Protein AF-A0A972NGD6-F1 (afdb_monomer)

Nearest PDB structures (foldseek):
  5b04-assembly1_C  TM=5.091E-01  e=9.092E-01  Schizosaccharomyces pombe 972h-
  4aln-assembly2_G  TM=6.117E-01  e=2.503E+00  Staphylococcus aureus
  1rkx-assembly1_B  TM=3.663E-01  e=2.340E+00  Yersinia pseudotuberculosis
  6v38-assembly1_A  TM=4.673E-01  e=6.021E+00  Homo sapiens
  6v22-assembly1_A  TM=4.278E-01  e=7.373E+00  Homo sapiens

Sequence (65 aa):
MPETLLLIPHYADPEGLKRTLSSVKEDEPPFVLVVDDGSPECPSEEELKEAFPHLQLKLLRLPEN

Solvent-accessible surface area (backbone atoms only — not comparable to full-atom values): 3996 Å² total; per-residue (Å²): 126,62,94,43,76,46,76,41,84,41,65,70,43,61,67,60,51,51,55,56,58,71,69,61,56,78,93,75,43,41,34,33,39,38,38,31,70,55,38,95,60,67,82,53,60,66,59,51,41,71,76,38,72,79,48,54,74,46,67,45,73,48,75,79,130

Radius of gyration: 11.47 Å; Cα contacts (8 Å, |Δi|>4): 98; chains: 1; bounding box: 24×20×28 Å

Mean predicted aligned error: 3.41 Å

Structure (mmCIF, N/CA/C/O backbone):
data_AF-A0A972NGD6-F1
#
_entry.id   AF-A0A972NGD6-F1
#
loop_
_atom_site.group_PDB
_atom_site.id
_atom_site.type_symbol
_atom_site.label_atom_id
_atom_site.label_alt_id
_atom_site.label_comp_id
_atom_site.label_asym_id
_atom_site.label_entity_id
_atom_site.label_seq_id
_atom_site.pdbx_PDB_ins_code
_atom_site.Cartn_x
_atom_site.Cartn_y
_atom_site.Cartn_z
_atom_site.occupancy
_atom_site.B_iso_or_equiv
_atom_site.auth_seq_id
_atom_site.auth_comp_id
_atom_site.auth_asym_id
_atom_site.auth_atom_id
_atom_site.pdbx_PDB_model_num
ATOM 1 N N . MET A 1 1 ? -8.469 -10.194 14.891 1.00 63.16 1 MET A N 1
ATOM 2 C CA . MET A 1 1 ? -7.775 -10.092 13.588 1.00 63.16 1 MET A CA 1
ATOM 3 C C . MET A 1 1 ? -8.751 -9.438 12.628 1.00 63.16 1 MET A C 1
ATOM 5 O O . MET A 1 1 ? -9.936 -9.685 12.826 1.00 63.16 1 MET A O 1
ATOM 9 N N . PRO A 1 2 ? -8.311 -8.602 11.673 1.00 78.19 2 PRO A N 1
ATOM 10 C CA . PRO A 1 2 ? -9.223 -8.001 10.701 1.00 78.19 2 PRO A CA 1
ATOM 11 C C . PRO A 1 2 ? -9.989 -9.096 9.953 1.00 78.19 2 PRO A C 1
ATOM 13 O O . PRO A 1 2 ? -9.381 -10.080 9.534 1.00 78.19 2 PRO A O 1
ATOM 16 N N . GLU A 1 3 ? -11.305 -8.946 9.798 1.00 87.38 3 GLU A N 1
ATOM 17 C CA . GLU A 1 3 ? -12.135 -9.927 9.078 1.00 87.38 3 GLU A CA 1
ATOM 18 C C . GLU A 1 3 ? -12.027 -9.776 7.553 1.00 87.38 3 GLU A C 1
ATOM 20 O O . GLU A 1 3 ? -12.397 -10.675 6.801 1.00 87.38 3 GLU A O 1
ATOM 25 N N . THR A 1 4 ? -11.482 -8.644 7.094 1.00 92.44 4 THR A N 1
ATOM 26 C CA . THR A 1 4 ? -11.363 -8.286 5.679 1.00 92.44 4 THR A CA 1
ATOM 27 C C . THR A 1 4 ? -9.911 -7.996 5.300 1.00 92.44 4 THR A C 1
ATOM 29 O O . THR A 1 4 ? -9.184 -7.318 6.031 1.00 92.44 4 THR A O 1
ATOM 32 N N . LEU A 1 5 ? -9.511 -8.487 4.124 1.00 95.56 5 LEU A N 1
ATOM 33 C CA . LEU A 1 5 ? -8.251 -8.169 3.455 1.00 95.56 5 LEU A CA 1
ATOM 34 C C . LEU A 1 5 ? -8.518 -7.172 2.321 1.00 95.56 5 LEU A C 1
ATOM 36 O O . LEU A 1 5 ? -9.271 -7.476 1.397 1.00 95.56 5 LEU A O 1
ATOM 40 N N . LEU A 1 6 ? -7.863 -6.014 2.361 1.00 96.31 6 LEU A N 1
ATOM 41 C CA . LEU A 1 6 ? -7.802 -5.073 1.248 1.00 96.31 6 LEU A CA 1
ATOM 42 C C . LEU A 1 6 ? -6.499 -5.307 0.478 1.00 96.31 6 LEU A C 1
ATOM 44 O O . LEU A 1 6 ? -5.418 -4.965 0.958 1.00 96.31 6 LEU A O 1
ATOM 48 N N . LEU A 1 7 ? -6.609 -5.900 -0.710 1.00 97.69 7 LEU A N 1
ATOM 49 C CA . LEU A 1 7 ? -5.483 -6.086 -1.622 1.00 97.69 7 LEU A CA 1
ATOM 50 C C . LEU A 1 7 ? -5.404 -4.902 -2.591 1.00 97.69 7 LEU A C 1
ATOM 52 O O . LEU A 1 7 ? -6.376 -4.607 -3.284 1.00 97.69 7 LEU A O 1
ATOM 56 N N . ILE A 1 8 ? -4.247 -4.243 -2.646 1.00 97.44 8 ILE A N 1
ATOM 57 C CA . ILE A 1 8 ? -3.997 -3.083 -3.508 1.00 97.44 8 ILE A CA 1
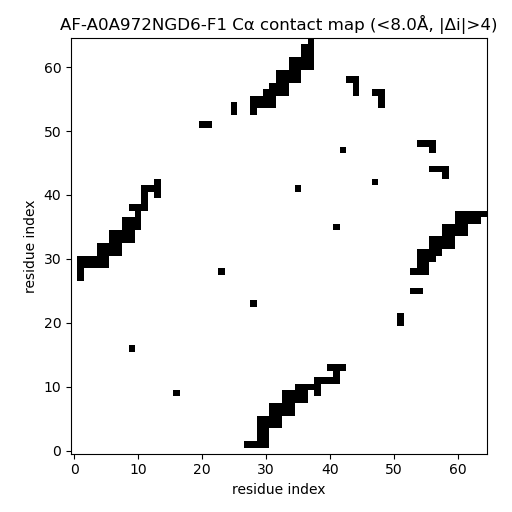ATOM 58 C C . ILE A 1 8 ? -2.851 -3.433 -4.465 1.00 97.44 8 ILE A C 1
ATOM 60 O O . ILE A 1 8 ? -1.696 -3.423 -4.034 1.00 97.44 8 ILE A O 1
ATOM 64 N N . PRO A 1 9 ? -3.131 -3.746 -5.743 1.00 96.31 9 PRO A N 1
ATOM 65 C CA . PRO A 1 9 ? -2.081 -3.795 -6.748 1.00 96.31 9 PRO A CA 1
ATOM 66 C C . PRO A 1 9 ? -1.591 -2.367 -7.015 1.00 96.31 9 PRO A C 1
ATOM 68 O O . PRO A 1 9 ? -2.395 -1.447 -7.179 1.00 96.31 9 PRO A O 1
ATOM 71 N N . HIS A 1 10 ? -0.278 -2.179 -7.031 1.00 95.75 10 HIS A N 1
ATOM 72 C CA . HIS A 1 10 ? 0.361 -0.879 -7.185 1.00 95.75 10 HIS A CA 1
ATOM 73 C C . HIS A 1 10 ? 1.458 -0.940 -8.250 1.00 95.75 10 HIS A C 1
ATOM 75 O O . HIS A 1 10 ? 2.262 -1.869 -8.265 1.00 95.75 10 HIS A O 1
ATOM 81 N N . TYR A 1 11 ? 1.498 0.081 -9.107 1.00 95.19 11 TYR A N 1
ATOM 82 C CA . TYR A 1 11 ? 2.585 0.311 -10.049 1.00 95.19 11 TYR A CA 1
ATOM 83 C C . TYR A 1 11 ? 2.758 1.812 -10.303 1.00 95.19 11 TYR A C 1
ATOM 85 O O . TYR A 1 11 ? 1.828 2.466 -10.771 1.00 95.19 11 TYR A O 1
ATOM 93 N N . ALA A 1 12 ? 3.948 2.338 -10.014 1.00 94.19 12 ALA A N 1
ATOM 94 C CA . ALA A 1 12 ? 4.413 3.682 -10.364 1.00 94.19 12 ALA A CA 1
ATOM 95 C C . ALA A 1 12 ? 3.447 4.849 -10.031 1.00 94.19 12 ALA A C 1
ATOM 97 O O . ALA A 1 12 ? 3.453 5.865 -10.726 1.00 94.19 12 ALA A O 1
ATOM 98 N N . ASP A 1 13 ? 2.641 4.737 -8.966 1.00 95.75 13 ASP A N 1
ATOM 99 C CA . ASP A 1 13 ? 1.729 5.799 -8.505 1.00 95.75 13 ASP A CA 1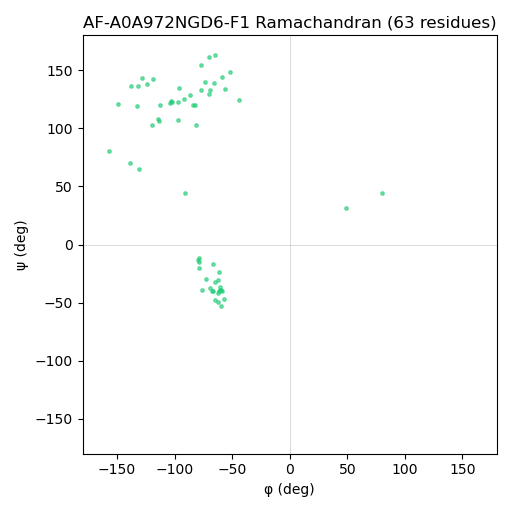
ATOM 100 C C . ASP A 1 13 ? 1.716 5.920 -6.963 1.00 95.75 13 ASP A C 1
ATOM 102 O O . ASP A 1 13 ? 0.724 5.586 -6.298 1.00 95.75 13 ASP A O 1
ATOM 106 N N . PRO A 1 14 ? 2.816 6.412 -6.358 1.00 94.31 14 PRO A N 1
ATOM 107 C CA . PRO A 1 14 ? 2.931 6.526 -4.904 1.00 94.31 14 PRO A CA 1
ATOM 108 C C . PRO A 1 14 ? 1.889 7.473 -4.289 1.00 94.31 14 PRO A C 1
ATOM 110 O O . PRO A 1 14 ? 1.455 7.265 -3.155 1.00 94.31 14 PRO A O 1
ATOM 113 N N . GLU A 1 15 ? 1.451 8.500 -5.018 1.00 95.19 15 GLU A N 1
ATOM 114 C CA . GLU A 1 15 ? 0.434 9.442 -4.538 1.00 95.19 15 GLU A CA 1
ATOM 115 C C . GLU A 1 15 ? -0.974 8.832 -4.592 1.00 95.19 15 GLU A C 1
ATOM 117 O O . GLU A 1 15 ? -1.762 8.994 -3.654 1.00 95.19 15 GLU A O 1
ATOM 122 N N . GLY A 1 16 ? -1.285 8.062 -5.638 1.00 95.94 16 GLY A N 1
ATOM 123 C CA . GLY A 1 16 ? -2.506 7.265 -5.713 1.00 95.94 16 GLY A CA 1
ATOM 124 C C . GLY A 1 16 ? -2.589 6.213 -4.608 1.00 95.94 16 GLY A C 1
ATOM 125 O O . GLY A 1 16 ? -3.653 6.057 -3.994 1.00 95.94 16 GLY A O 1
ATOM 126 N N . LEU A 1 17 ? -1.468 5.557 -4.288 1.00 96.69 17 LEU A N 1
ATOM 127 C CA . LEU A 1 17 ? -1.373 4.627 -3.162 1.00 96.69 17 LEU A CA 1
ATOM 128 C C . LEU A 1 17 ? -1.696 5.328 -1.838 1.00 96.69 17 LEU A C 1
ATOM 130 O O . LEU A 1 17 ? -2.601 4.893 -1.124 1.00 96.69 17 LEU A O 1
ATOM 134 N N . LYS A 1 18 ? -1.028 6.449 -1.537 1.00 96.25 18 LYS A N 1
ATOM 135 C CA . LYS A 1 18 ? -1.279 7.223 -0.309 1.00 96.25 18 LYS A CA 1
ATOM 136 C C . LYS A 1 18 ? -2.734 7.668 -0.204 1.00 96.25 18 LYS A C 1
ATOM 138 O O . LYS A 1 18 ? -3.352 7.457 0.833 1.00 96.25 18 LYS A O 1
ATOM 143 N N . ARG A 1 19 ? -3.315 8.215 -1.278 1.00 97.00 19 ARG A N 1
ATOM 144 C CA . ARG A 1 19 ? -4.726 8.640 -1.296 1.00 97.00 19 ARG A CA 1
ATOM 145 C C . ARG A 1 19 ? -5.680 7.479 -1.015 1.00 97.00 19 ARG A C 1
ATOM 147 O O . ARG A 1 19 ? -6.671 7.660 -0.311 1.00 97.00 19 ARG A O 1
ATOM 154 N N . THR A 1 20 ? -5.385 6.299 -1.557 1.00 96.25 20 THR A N 1
ATOM 155 C CA . THR A 1 20 ? -6.179 5.087 -1.318 1.00 96.25 20 THR A CA 1
ATOM 156 C C . THR A 1 20 ? -6.103 4.676 0.151 1.00 96.25 20 THR A C 1
ATOM 158 O O . THR A 1 20 ? -7.142 4.482 0.778 1.00 96.25 20 THR A O 1
ATOM 161 N N . LEU A 1 21 ? -4.902 4.638 0.732 1.00 96.44 21 LEU A N 1
ATOM 162 C CA . LEU A 1 21 ? -4.694 4.315 2.148 1.00 96.44 21 LEU A CA 1
ATOM 163 C C . LEU A 1 21 ? -5.363 5.337 3.083 1.00 96.44 21 LEU A C 1
ATOM 165 O O . LEU A 1 21 ? -6.041 4.942 4.028 1.00 96.44 21 LEU A O 1
ATOM 169 N N . SER A 1 22 ? -5.281 6.636 2.774 1.00 95.19 22 SER A N 1
ATOM 170 C CA . SER A 1 22 ? -5.968 7.704 3.521 1.00 95.19 22 SER A CA 1
ATOM 171 C C . SER A 1 22 ? -7.494 7.578 3.521 1.00 95.19 22 SER A C 1
ATOM 173 O O . SER A 1 22 ? -8.149 8.137 4.396 1.00 95.19 22 SER A O 1
ATOM 175 N N . SER A 1 23 ? -8.081 6.896 2.533 1.00 94.69 23 SER A N 1
ATOM 176 C CA . SER A 1 23 ? -9.538 6.731 2.442 1.00 94.69 23 SER A CA 1
ATOM 177 C C . SER A 1 23 ? -10.092 5.645 3.375 1.00 94.69 23 SER A C 1
ATOM 179 O O . SER A 1 23 ? -11.307 5.562 3.572 1.00 94.69 23 SER A O 1
ATOM 181 N N . VAL A 1 24 ? -9.216 4.825 3.966 1.00 93.75 24 VAL A N 1
ATOM 182 C CA . VAL A 1 24 ? -9.585 3.737 4.874 1.00 93.75 24 VAL A CA 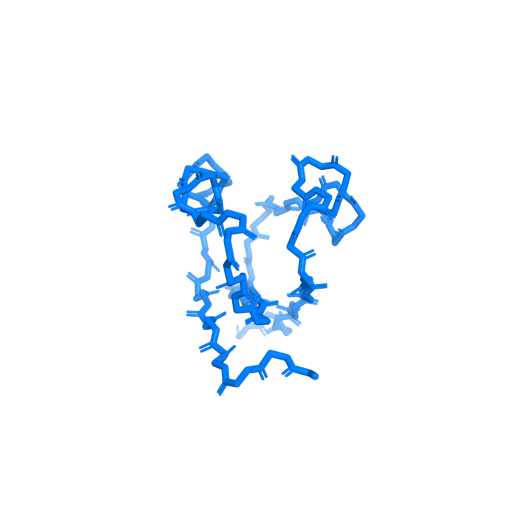1
ATOM 183 C C . VAL A 1 24 ? -9.821 4.291 6.282 1.00 93.75 24 VAL A C 1
ATOM 185 O O . VAL A 1 24 ? -8.927 4.886 6.886 1.00 93.75 24 VAL A O 1
ATOM 188 N N . LYS A 1 25 ? -11.040 4.095 6.800 1.00 87.81 25 LYS A N 1
ATOM 189 C CA . LYS A 1 25 ? -11.486 4.599 8.110 1.00 87.81 25 LYS A CA 1
ATOM 190 C C . LYS A 1 25 ? -10.940 3.771 9.278 1.00 87.81 25 LYS A C 1
ATOM 192 O O . LYS A 1 25 ? -10.687 2.579 9.134 1.00 87.81 25 LYS A O 1
ATOM 197 N N . GLU A 1 26 ? -10.830 4.409 10.441 1.00 85.00 26 GLU A N 1
ATOM 198 C CA . GLU A 1 26 ? -10.280 3.827 11.677 1.00 85.00 26 GLU A CA 1
ATOM 199 C C . GLU A 1 26 ? -11.243 2.908 12.443 1.00 85.00 26 GLU A C 1
ATOM 201 O O . GLU A 1 26 ? -10.785 2.108 13.252 1.00 85.00 26 GLU A O 1
ATOM 206 N N . ASP A 1 27 ? -12.555 3.008 12.213 1.00 85.56 27 ASP A N 1
ATOM 207 C CA . ASP A 1 27 ? -13.557 2.322 13.045 1.00 85.56 27 ASP A CA 1
ATOM 208 C C . ASP A 1 27 ? -13.462 0.785 12.951 1.00 85.56 27 ASP A C 1
ATOM 210 O O . ASP A 1 27 ? -13.710 0.083 13.930 1.00 85.56 27 ASP A O 1
ATOM 214 N N . GLU A 1 28 ? -13.069 0.265 11.784 1.00 82.38 28 GLU A N 1
ATOM 21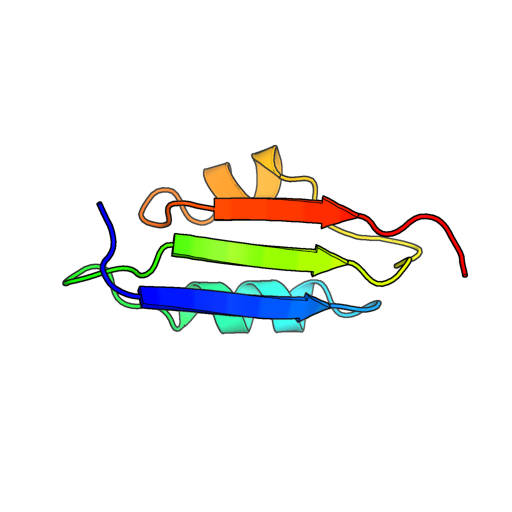5 C CA . GLU A 1 28 ? -12.801 -1.159 11.554 1.00 82.38 28 GLU A CA 1
ATOM 216 C C . GLU A 1 28 ? -11.852 -1.336 10.350 1.00 82.38 28 GLU A C 1
ATOM 218 O O . GLU A 1 28 ? -12.296 -1.576 9.222 1.00 82.38 28 GLU A O 1
ATOM 223 N N . PRO A 1 29 ? -10.530 -1.155 10.534 1.00 86.25 29 PRO A N 1
ATOM 224 C CA . PRO A 1 29 ? -9.602 -1.160 9.417 1.00 86.25 29 PRO A CA 1
ATOM 225 C C . PRO A 1 29 ? -9.338 -2.601 8.940 1.00 86.25 29 PRO A C 1
ATOM 227 O O . PRO A 1 29 ? -9.039 -3.482 9.756 1.00 86.25 29 PRO A O 1
ATOM 230 N N . PRO A 1 30 ? -9.396 -2.868 7.621 1.00 94.94 30 PRO A N 1
ATOM 231 C CA . PRO A 1 30 ? -8.981 -4.149 7.069 1.00 94.94 30 PRO A CA 1
ATOM 232 C C . PRO A 1 30 ? -7.476 -4.364 7.269 1.00 94.94 30 PRO A C 1
ATOM 234 O O . PRO A 1 30 ? -6.704 -3.420 7.461 1.00 94.94 30 PRO A O 1
ATOM 237 N N . PHE A 1 31 ? -7.033 -5.613 7.137 1.00 96.56 31 PHE A N 1
ATOM 238 C CA . PHE A 1 31 ? -5.623 -5.863 6.865 1.00 96.56 31 PHE A CA 1
ATOM 239 C C . PHE A 1 31 ? -5.328 -5.395 5.440 1.00 96.56 31 PHE A C 1
ATOM 241 O O . PHE A 1 31 ? -6.043 -5.769 4.511 1.00 96.56 31 PHE A O 1
ATOM 248 N N . VAL A 1 32 ? -4.289 -4.595 5.248 1.00 97.56 32 VAL A N 1
ATOM 249 C CA . VAL A 1 32 ? -3.903 -4.070 3.941 1.00 97.56 32 VAL A CA 1
ATOM 250 C C . VAL A 1 32 ? -2.703 -4.841 3.417 1.00 97.56 32 VAL A C 1
ATOM 252 O O . VAL A 1 32 ? -1.650 -4.885 4.053 1.00 97.56 32 VAL A O 1
ATOM 255 N N . LEU A 1 33 ? -2.850 -5.421 2.230 1.00 97.94 33 LEU A N 1
ATOM 256 C CA . LEU A 1 33 ? -1.751 -6.007 1.477 1.00 97.94 33 LEU A CA 1
ATOM 257 C C . LEU A 1 33 ? -1.540 -5.199 0.200 1.00 97.94 33 LEU A C 1
ATOM 259 O O . LEU A 1 33 ? -2.340 -5.275 -0.732 1.00 97.94 33 LEU A O 1
ATOM 263 N N . VAL A 1 34 ? -0.452 -4.439 0.157 1.00 97.75 34 VAL A N 1
ATOM 264 C CA . VAL A 1 34 ? 0.004 -3.768 -1.060 1.00 97.75 34 VAL A CA 1
ATOM 265 C C . VAL A 1 34 ? 0.883 -4.743 -1.834 1.00 97.75 34 VAL A C 1
ATOM 267 O O . VAL A 1 34 ? 1.809 -5.319 -1.264 1.00 97.75 34 VAL A O 1
ATOM 270 N N . VAL A 1 35 ? 0.589 -4.936 -3.116 1.00 97.12 35 VAL A N 1
ATOM 271 C CA . VAL A 1 35 ? 1.399 -5.746 -4.030 1.00 97.12 35 VAL A CA 1
ATOM 272 C C . VAL A 1 35 ? 1.986 -4.811 -5.077 1.00 97.12 35 VAL A C 1
ATOM 274 O O . VAL A 1 35 ? 1.262 -4.321 -5.939 1.00 97.12 35 VAL A O 1
ATOM 277 N N . ASP A 1 36 ? 3.279 -4.533 -4.963 1.00 95.88 36 ASP A N 1
ATOM 278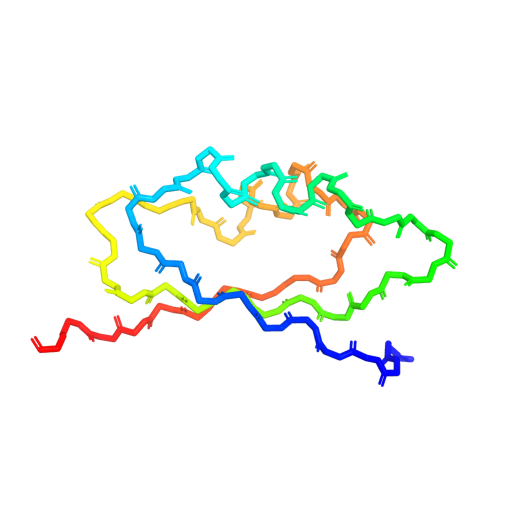 C CA . ASP A 1 36 ? 4.019 -3.709 -5.913 1.00 95.88 36 ASP A CA 1
ATOM 279 C C . ASP A 1 36 ? 4.482 -4.552 -7.106 1.00 95.88 36 ASP A C 1
ATOM 281 O O . ASP A 1 36 ? 5.232 -5.517 -6.935 1.00 95.88 36 ASP A O 1
ATOM 285 N N . ASP A 1 37 ? 4.032 -4.179 -8.303 1.00 94.12 37 ASP A N 1
ATOM 286 C CA . ASP A 1 37 ? 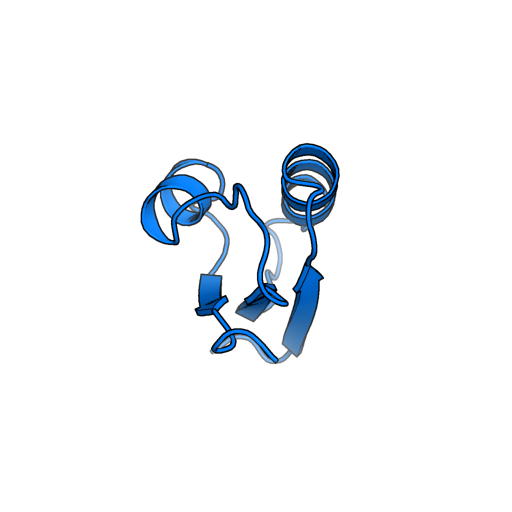4.282 -4.879 -9.570 1.00 94.12 37 ASP A CA 1
ATOM 287 C C . ASP A 1 37 ? 5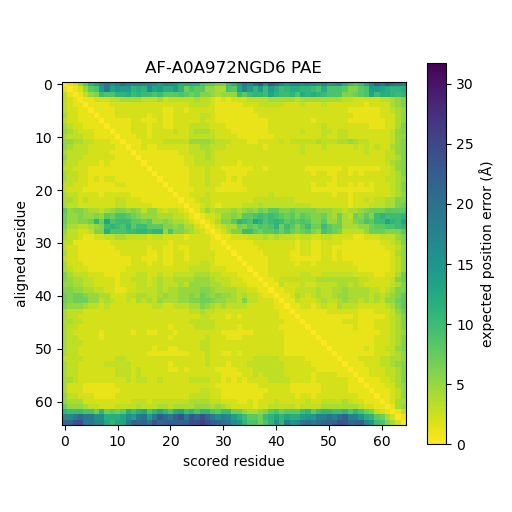.542 -4.347 -10.281 1.00 94.12 37 ASP A C 1
ATOM 289 O O . ASP A 1 37 ? 5.543 -4.063 -11.477 1.00 94.12 37 ASP A O 1
ATOM 293 N N . GLY A 1 38 ? 6.621 -4.141 -9.519 1.00 92.31 38 GLY A N 1
ATOM 294 C CA . GLY A 1 38 ? 7.914 -3.698 -10.051 1.00 92.31 38 GLY A CA 1
ATOM 295 C C . GLY A 1 38 ? 8.001 -2.193 -10.315 1.00 92.31 38 GLY A C 1
ATOM 296 O O . GLY A 1 38 ? 8.498 -1.769 -11.361 1.00 92.31 38 GLY A O 1
ATOM 297 N N . SER A 1 39 ? 7.520 -1.362 -9.385 1.00 92.25 39 SER A N 1
ATOM 298 C CA . SER A 1 39 ? 7.639 0.092 -9.535 1.00 92.25 39 SER A CA 1
ATOM 299 C C . SER A 1 39 ? 9.107 0.542 -9.482 1.00 92.25 39 SER A C 1
ATOM 301 O O . SER A 1 39 ? 9.838 0.106 -8.590 1.00 92.25 39 SER A O 1
ATOM 303 N N . PRO A 1 40 ? 9.536 1.496 -10.336 1.00 90.62 40 PRO A N 1
ATOM 304 C CA . PRO A 1 40 ? 10.867 2.106 -10.228 1.00 90.62 40 PRO A CA 1
ATOM 305 C C . PRO A 1 40 ? 11.072 2.819 -8.886 1.00 90.62 40 PRO A C 1
ATOM 307 O O . PRO A 1 40 ? 12.156 2.796 -8.308 1.00 90.62 40 PRO A O 1
ATOM 310 N N . GLU A 1 41 ? 10.000 3.437 -8.389 1.00 88.50 41 GLU A N 1
ATOM 311 C CA . GLU A 1 41 ? 9.934 4.105 -7.098 1.00 88.50 41 GLU A CA 1
ATOM 312 C C . GLU A 1 41 ? 8.660 3.646 -6.377 1.00 88.50 41 GLU A C 1
ATOM 314 O O . GLU A 1 41 ? 7.545 3.832 -6.866 1.00 88.50 41 GLU A O 1
ATOM 319 N N . CYS A 1 42 ? 8.823 3.028 -5.208 1.00 88.81 42 CYS A N 1
ATOM 320 C CA . CYS A 1 42 ? 7.731 2.628 -4.325 1.00 88.81 42 CYS A CA 1
ATOM 321 C C . CYS A 1 42 ? 8.131 2.947 -2.881 1.00 88.81 42 CYS A C 1
ATOM 323 O O . CYS A 1 42 ? 9.262 2.610 -2.498 1.00 88.81 42 CYS A O 1
ATOM 325 N N . PRO A 1 43 ? 7.224 3.517 -2.062 1.00 92.31 43 PRO A N 1
ATOM 326 C CA . PRO A 1 43 ? 7.446 3.650 -0.629 1.00 92.31 43 PRO A CA 1
ATOM 327 C C . PRO A 1 43 ? 7.837 2.306 0.002 1.00 92.31 43 PRO A C 1
ATOM 329 O O . PRO A 1 43 ? 7.437 1.229 -0.459 1.00 92.31 43 PRO A O 1
ATOM 332 N N . SER A 1 44 ? 8.652 2.362 1.043 1.00 95.31 44 SER A N 1
ATOM 333 C CA . SER A 1 44 ? 8.963 1.226 1.911 1.00 95.31 44 SER A CA 1
ATOM 334 C C . SER A 1 44 ? 7.757 0.827 2.771 1.00 95.31 44 SER A C 1
ATOM 336 O O . SER A 1 44 ? 6.818 1.603 2.961 1.00 95.31 44 SER A O 1
ATOM 338 N N . GLU A 1 45 ? 7.768 -0.400 3.303 1.00 96.75 45 GLU A N 1
ATOM 339 C CA . GLU A 1 45 ? 6.727 -0.850 4.239 1.00 96.75 45 GLU A CA 1
ATOM 340 C C . GLU A 1 45 ? 6.712 0.027 5.498 1.00 96.75 45 GLU A C 1
ATOM 342 O O . GLU A 1 45 ? 5.644 0.361 6.010 1.00 96.75 45 GLU A O 1
ATOM 347 N N . GLU A 1 46 ? 7.893 0.417 5.977 1.00 97.56 46 GLU A N 1
ATOM 348 C CA . GLU A 1 46 ? 8.091 1.290 7.129 1.00 97.56 46 GLU A CA 1
ATOM 349 C C . GLU A 1 46 ? 7.484 2.680 6.898 1.00 97.56 46 GLU A C 1
ATOM 351 O O . GLU A 1 46 ? 6.673 3.113 7.711 1.00 97.56 46 GLU A O 1
ATOM 356 N N . GLU A 1 47 ? 7.771 3.335 5.767 1.00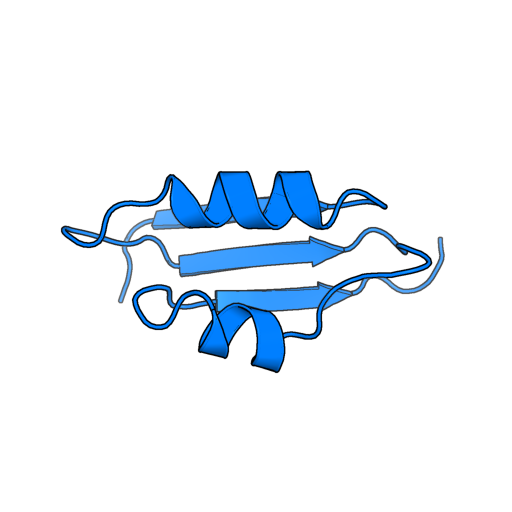 96.81 47 GLU A N 1
ATOM 357 C CA . GLU A 1 47 ? 7.188 4.647 5.429 1.00 96.81 47 GLU A CA 1
ATOM 358 C C . GLU A 1 47 ? 5.655 4.604 5.372 1.00 96.81 47 GLU A C 1
ATOM 360 O O . GLU A 1 47 ? 4.982 5.523 5.841 1.00 96.81 47 GLU A O 1
ATOM 365 N N . LEU A 1 48 ? 5.080 3.528 4.822 1.00 96.62 48 LEU A N 1
ATOM 366 C CA . LEU A 1 48 ? 3.626 3.357 4.777 1.00 96.62 48 LEU A CA 1
ATOM 367 C C . LEU A 1 48 ? 3.036 3.161 6.179 1.00 96.62 48 LEU A C 1
ATOM 369 O O . LEU A 1 48 ? 1.983 3.717 6.484 1.00 96.62 48 LEU A O 1
ATOM 373 N N . LYS A 1 49 ? 3.706 2.402 7.048 1.00 97.12 49 LYS A N 1
ATOM 374 C CA . LYS A 1 49 ? 3.264 2.194 8.435 1.00 97.12 49 LYS A CA 1
ATOM 375 C C . LYS A 1 49 ? 3.380 3.452 9.287 1.00 97.12 49 LYS A C 1
ATOM 377 O O . LYS A 1 49 ? 2.508 3.696 10.114 1.00 97.12 49 LYS A O 1
ATOM 382 N N . GLU A 1 50 ? 4.427 4.247 9.084 1.00 97.12 50 GLU A N 1
ATOM 383 C CA . GLU A 1 50 ? 4.598 5.536 9.759 1.00 97.12 50 GLU A CA 1
ATOM 384 C C . GLU A 1 50 ? 3.534 6.548 9.319 1.00 97.12 50 GLU A C 1
ATOM 386 O O . GLU A 1 50 ? 2.986 7.266 10.155 1.00 97.12 50 GLU A O 1
ATOM 391 N N . ALA A 1 51 ? 3.195 6.577 8.026 1.00 96.12 51 ALA A N 1
ATOM 392 C CA . ALA A 1 51 ? 2.167 7.465 7.486 1.00 96.12 51 ALA A CA 1
ATOM 393 C C . ALA A 1 51 ? 0.731 7.047 7.862 1.00 96.12 51 ALA A C 1
ATOM 395 O O . ALA A 1 51 ? -0.144 7.907 7.973 1.00 96.12 51 ALA A O 1
ATOM 396 N N . PHE A 1 52 ? 0.482 5.747 8.054 1.00 95.88 52 PHE A N 1
ATOM 397 C CA . PHE A 1 52 ? -0.848 5.182 8.313 1.00 95.88 52 PHE A CA 1
ATOM 398 C C . PHE A 1 52 ? -0.842 4.232 9.528 1.00 95.88 52 PHE A C 1
ATOM 400 O O . PHE A 1 52 ? -1.089 3.032 9.377 1.00 95.88 52 PHE A O 1
ATOM 407 N N . PRO A 1 53 ? -0.579 4.742 10.748 1.00 95.44 53 PRO A N 1
ATOM 408 C CA . PRO A 1 53 ? -0.377 3.916 11.942 1.00 95.44 53 PRO A CA 1
ATOM 409 C C . PRO A 1 53 ? -1.633 3.157 12.399 1.00 95.44 53 PRO A C 1
ATOM 411 O O . PRO A 1 53 ? -1.533 2.214 13.183 1.00 95.44 53 PRO A O 1
ATOM 414 N N . HIS A 1 54 ? -2.817 3.551 11.921 1.00 93.69 54 HIS A N 1
ATOM 415 C CA . HIS A 1 54 ? -4.084 2.867 12.183 1.00 93.69 54 HIS A CA 1
ATOM 416 C C . HIS A 1 54 ? -4.297 1.620 11.315 1.00 93.69 54 HIS A C 1
ATOM 418 O O . HIS A 1 54 ? -5.190 0.824 11.604 1.00 93.69 54 HIS A O 1
ATOM 424 N N . LEU A 1 55 ? -3.495 1.425 10.262 1.00 95.06 55 LEU A N 1
ATOM 425 C CA . LEU A 1 55 ? -3.619 0.293 9.347 1.00 95.06 55 LEU A CA 1
ATOM 426 C C . LEU A 1 55 ? -2.660 -0.841 9.720 1.00 95.06 55 LEU A C 1
ATOM 428 O O . LEU A 1 55 ? -1.462 -0.649 9.923 1.00 95.06 55 LEU A O 1
ATOM 432 N N . GLN A 1 56 ? -3.172 -2.073 9.714 1.00 95.19 56 GLN A N 1
ATOM 433 C CA . GLN A 1 56 ? -2.317 -3.258 9.683 1.00 95.19 56 GLN A CA 1
ATOM 434 C C . GLN A 1 56 ? -1.889 -3.505 8.238 1.00 95.19 56 GLN A C 1
ATOM 436 O O . GLN A 1 56 ? -2.684 -3.999 7.446 1.00 95.19 56 GLN A O 1
ATOM 441 N N . LEU A 1 57 ? -0.652 -3.141 7.892 1.00 96.50 57 LEU A N 1
ATOM 442 C CA . LEU A 1 57 ? -0.174 -3.131 6.508 1.00 96.50 57 LEU A CA 1
ATOM 443 C C . LEU A 1 57 ? 1.008 -4.081 6.268 1.00 96.50 57 LEU A C 1
ATOM 445 O O . LEU A 1 57 ? 1.926 -4.190 7.091 1.00 96.50 57 LEU A O 1
ATOM 449 N N . LYS A 1 58 ? 0.999 -4.720 5.095 1.00 97.81 58 LYS A N 1
ATOM 450 C CA . LYS A 1 58 ? 2.136 -5.417 4.489 1.00 97.81 58 LYS A CA 1
ATOM 451 C C . LYS A 1 58 ? 2.373 -4.961 3.054 1.0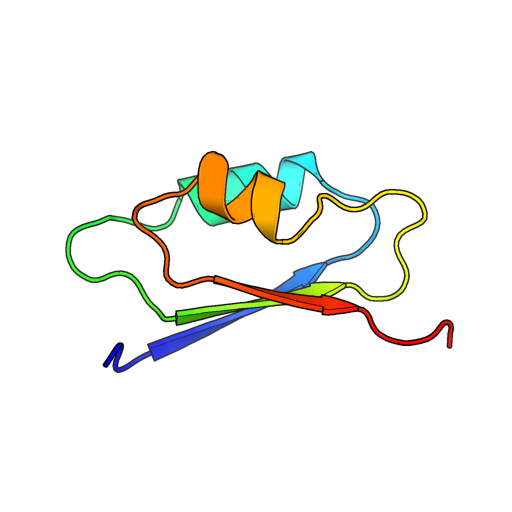0 97.81 58 LYS A C 1
ATOM 453 O O . LYS A 1 58 ? 1.416 -4.739 2.316 1.00 97.81 58 LYS A O 1
ATOM 458 N N . LEU A 1 59 ? 3.645 -4.871 2.671 1.00 97.25 59 LEU A N 1
ATOM 459 C CA . LEU A 1 59 ? 4.077 -4.611 1.300 1.00 97.25 59 LEU A CA 1
ATOM 460 C C . LEU A 1 59 ? 4.783 -5.851 0.743 1.00 97.25 59 LEU A C 1
ATOM 462 O O . LEU A 1 59 ? 5.807 -6.290 1.263 1.00 97.25 59 LEU A O 1
ATOM 466 N N . LEU A 1 60 ? 4.241 -6.404 -0.336 1.00 96.44 60 LEU A N 1
ATOM 467 C CA . LEU A 1 60 ? 4.871 -7.446 -1.135 1.00 96.44 60 LEU A CA 1
ATOM 468 C C . LEU A 1 60 ? 5.401 -6.814 -2.421 1.00 96.44 60 LEU A C 1
ATOM 470 O O . LEU A 1 60 ? 4.622 -6.253 -3.183 1.00 96.44 60 LEU A O 1
ATOM 474 N N . ARG A 1 61 ? 6.705 -6.928 -2.679 1.00 93.75 61 ARG A N 1
ATOM 475 C CA . ARG A 1 61 ? 7.299 -6.548 -3.968 1.00 93.75 61 ARG A CA 1
ATOM 476 C C . ARG A 1 61 ? 7.447 -7.792 -4.828 1.00 93.75 61 ARG A C 1
ATOM 478 O O . ARG A 1 61 ? 8.079 -8.756 -4.390 1.00 93.75 61 ARG A O 1
ATOM 485 N N . LEU A 1 62 ? 6.843 -7.787 -6.011 1.00 91.56 62 LEU A N 1
ATOM 486 C CA . LEU A 1 62 ? 7.046 -8.861 -6.972 1.00 91.56 62 LEU A CA 1
ATOM 487 C C . LEU A 1 62 ? 8.451 -8.729 -7.583 1.00 91.56 62 LEU A C 1
ATOM 489 O O . LEU A 1 62 ? 8.911 -7.607 -7.811 1.00 91.56 62 LEU A O 1
ATOM 493 N N . PRO A 1 63 ? 9.175 -9.844 -7.797 1.00 77.50 63 PRO A N 1
ATOM 494 C CA . PRO A 1 63 ? 10.387 -9.806 -8.606 1.00 77.50 63 PRO A CA 1
ATOM 495 C C . PRO A 1 63 ? 10.030 -9.288 -10.006 1.00 77.50 63 PRO A C 1
ATOM 497 O O . PRO A 1 63 ? 8.938 -9.584 -10.488 1.00 77.50 63 PRO A O 1
ATOM 500 N N . GLU A 1 64 ? 10.925 -8.507 -10.622 1.00 64.12 64 GLU A N 1
ATOM 501 C CA . GLU A 1 64 ? 10.751 -8.008 -11.995 1.00 64.12 64 GLU A CA 1
ATOM 502 C C . GLU A 1 64 ? 10.253 -9.146 -12.910 1.00 64.12 64 GLU A C 1
ATOM 504 O O . GLU A 1 64 ? 10.858 -10.224 -12.928 1.00 64.12 64 GLU A O 1
ATOM 509 N N . ASN A 1 65 ? 9.120 -8.924 -13.592 1.00 54.34 65 ASN A N 1
ATOM 510 C CA . ASN A 1 65 ? 8.533 -9.879 -14.542 1.00 54.34 65 ASN A CA 1
ATOM 511 C C . ASN A 1 65 ? 9.410 -10.053 -15.789 1.00 54.34 65 ASN A C 1
ATOM 513 O O . ASN A 1 65 ? 9.912 -9.028 -16.306 1.00 54.34 65 ASN A O 1
#

Foldseek 3Di:
DQPDEAEAEDEQCQPVVLVVLVVADLPRGHAYEYEYQDHPDYDDQVVSCVSRVSHNYDYHYDDHD

Secondary structure (DSSP, 8-state):
--S-EEEEEESS-HHHHHHHHHTS-SSSPPEEEEEE-S-SS---HHHHHHH-TTSEEEEEEPP--

pLDDT: mean 92.29, std 8.34, range [54.34, 97.94]